Protein AF-A0A5K1GAJ6-F1 (afdb_monomer_lite)

pLDDT: mean 92.69, std 6.4, range [68.94, 97.75]

InterPro domains:
  IPR000892 Small ribosomal subunit protein eS26 [PF01283] (1-42)
  IPR000892 Small ribosomal subunit protein eS26 [PTHR12538] (1-42)
  IPR038551 Ribosomal protein eS26 superfamily [G3DSA:3.30.1740.20] (1-43)
  IPR047864 Ribosomal protein eS26, conserved site [PS00733] (12-19)

Sequenc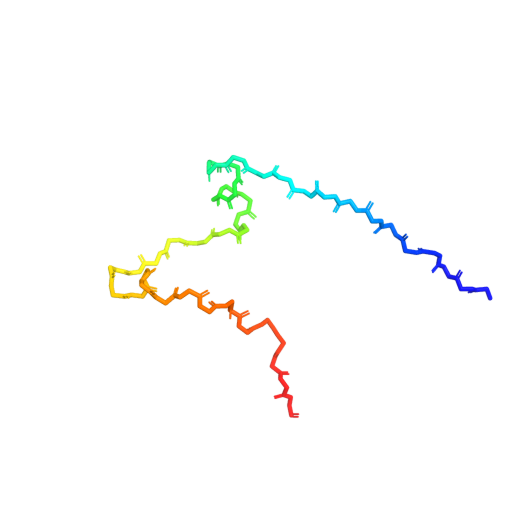e (43 aa):
YTLPKLYAKMQYCVSCAIHSHVVRVRSRTARRNREPPQRFRRR

Radius of gyration: 15.25 Å; chains: 1; bounding box: 36×23×38 Å

Foldseek 3Di:
DDDDDDDDDDDDDPVRCVVVVVDDDDDPVCVPDPDDDDPDDDD

Structure (mmCIF, N/CA/C/O backbone):
data_AF-A0A5K1GAJ6-F1
#
_entry.id   AF-A0A5K1GAJ6-F1
#
loop_
_atom_site.group_PDB
_atom_site.id
_atom_site.type_symbol
_atom_site.label_atom_id
_atom_site.label_alt_id
_atom_site.label_comp_id
_atom_site.label_asym_id
_atom_site.label_entity_id
_atom_site.label_seq_id
_atom_site.pdbx_PDB_ins_code
_atom_site.Cartn_x
_atom_site.Cartn_y
_atom_site.Cartn_z
_atom_site.occupancy
_atom_site.B_iso_or_equiv
_atom_site.auth_seq_id
_atom_site.auth_comp_id
_atom_site.auth_asym_id
_atom_site.auth_atom_id
_atom_site.pdbx_PDB_model_num
ATOM 1 N N . TYR A 1 1 ? -27.290 -11.916 17.900 1.00 86.06 1 TYR A N 1
ATOM 2 C CA . TYR A 1 1 ? -26.347 -10.785 18.019 1.00 86.06 1 TYR A CA 1
ATOM 3 C C . TYR A 1 1 ? -25.443 -10.789 16.796 1.00 86.06 1 TYR A C 1
ATOM 5 O O . TYR A 1 1 ? -24.885 -11.834 16.487 1.00 86.06 1 TYR A O 1
ATOM 13 N N . THR A 1 2 ? -25.354 -9.685 16.054 1.00 92.44 2 THR A N 1
ATOM 14 C CA . THR A 1 2 ? -24.428 -9.568 14.916 1.00 92.44 2 THR A CA 1
ATOM 15 C C . THR A 1 2 ? -23.100 -9.021 15.412 1.00 92.44 2 THR A C 1
ATOM 17 O O . THR A 1 2 ? -23.068 -7.938 15.992 1.00 92.44 2 THR A O 1
ATOM 20 N N . LEU A 1 3 ? -22.009 -9.746 15.171 1.00 94.00 3 LEU A N 1
ATOM 21 C CA . LEU A 1 3 ? -20.674 -9.246 15.489 1.00 94.00 3 LEU A CA 1
ATOM 22 C C . LEU A 1 3 ? -20.355 -8.030 14.592 1.00 94.00 3 LEU A C 1
ATOM 24 O O . LEU A 1 3 ? -20.524 -8.128 13.370 1.00 94.00 3 LEU A O 1
ATOM 28 N N . PRO A 1 4 ? -19.922 -6.886 15.155 1.00 95.06 4 PRO A N 1
ATOM 29 C CA . PRO A 1 4 ? -19.542 -5.724 14.361 1.00 95.06 4 PRO A CA 1
ATOM 30 C C . PRO A 1 4 ? -18.255 -5.990 13.566 1.00 95.06 4 PRO A C 1
ATOM 32 O O . PRO A 1 4 ? -17.427 -6.823 13.935 1.00 95.06 4 PRO A O 1
ATOM 35 N N . LYS A 1 5 ? -18.075 -5.262 12.460 1.00 96.25 5 LYS A N 1
ATOM 36 C CA . LYS A 1 5 ? -16.876 -5.352 11.612 1.00 96.25 5 LYS A CA 1
ATOM 37 C C . LYS A 1 5 ? -15.809 -4.361 12.084 1.00 96.25 5 LYS A C 1
ATOM 39 O O . LYS A 1 5 ? -16.125 -3.202 12.337 1.00 96.25 5 LYS A O 1
ATOM 44 N N . LEU A 1 6 ? -14.549 -4.799 12.129 1.00 96.44 6 LEU A N 1
ATOM 45 C CA . LEU A 1 6 ? -13.391 -3.920 12.310 1.00 96.44 6 LEU A CA 1
ATOM 46 C C . LEU A 1 6 ? -12.974 -3.335 10.952 1.00 96.44 6 LEU A C 1
ATOM 48 O O . LEU A 1 6 ? -12.761 -4.082 9.996 1.00 96.44 6 LEU A O 1
ATOM 52 N N . TYR A 1 7 ? -12.811 -2.016 10.879 1.00 96.69 7 TYR A N 1
ATOM 53 C CA . TYR A 1 7 ? -12.315 -1.329 9.688 1.00 96.69 7 TYR A CA 1
ATOM 54 C C . TYR A 1 7 ? -10.957 -0.697 9.985 1.00 96.69 7 TYR A C 1
ATOM 56 O O . TYR A 1 7 ? -10.837 0.134 10.880 1.00 96.69 7 TYR A O 1
ATOM 64 N N . ALA A 1 8 ? -9.938 -1.078 9.218 1.00 96.38 8 ALA A N 1
ATOM 65 C CA . ALA A 1 8 ? -8.596 -0.518 9.317 1.00 96.38 8 ALA A CA 1
ATOM 66 C C . ALA A 1 8 ? -8.024 -0.271 7.917 1.00 96.38 8 ALA A C 1
ATOM 68 O O . ALA A 1 8 ? -8.167 -1.103 7.018 1.00 96.38 8 ALA A O 1
ATOM 69 N N . LYS A 1 9 ? -7.355 0.872 7.729 1.00 96.44 9 LYS A N 1
ATOM 70 C CA . LYS A 1 9 ? -6.654 1.198 6.483 1.00 96.44 9 LYS A CA 1
ATOM 71 C C . LYS A 1 9 ? -5.186 0.814 6.622 1.00 96.44 9 LYS A C 1
ATOM 73 O O . LYS A 1 9 ? -4.417 1.526 7.255 1.00 96.44 9 LYS A O 1
ATOM 78 N N . MET A 1 10 ? -4.795 -0.297 6.009 1.00 95.62 10 MET A N 1
ATOM 79 C CA . MET A 1 10 ? -3.399 -0.732 6.021 1.00 95.62 10 MET A CA 1
ATOM 80 C C . MET A 1 10 ? -2.628 -0.093 4.866 1.00 95.62 10 MET A C 1
ATOM 82 O O . MET A 1 10 ? -2.977 -0.273 3.699 1.00 95.62 10 MET A O 1
ATOM 86 N N . GLN A 1 11 ? -1.584 0.664 5.200 1.00 97.06 11 GLN A N 1
ATOM 87 C CA . GLN A 1 11 ? -0.637 1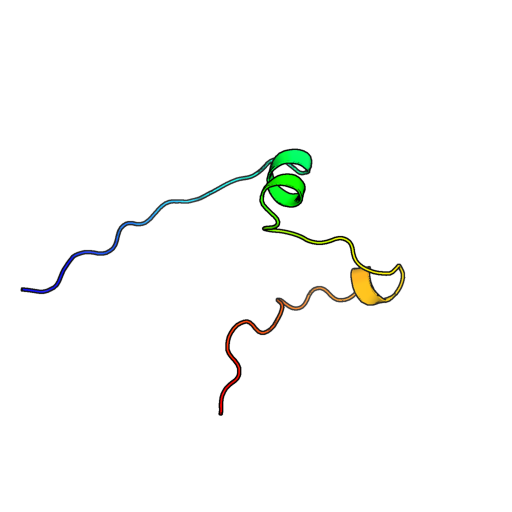.233 4.244 1.00 97.06 11 GLN A CA 1
ATOM 88 C C . GLN A 1 11 ? 0.716 0.560 4.435 1.00 97.06 11 GLN A C 1
ATOM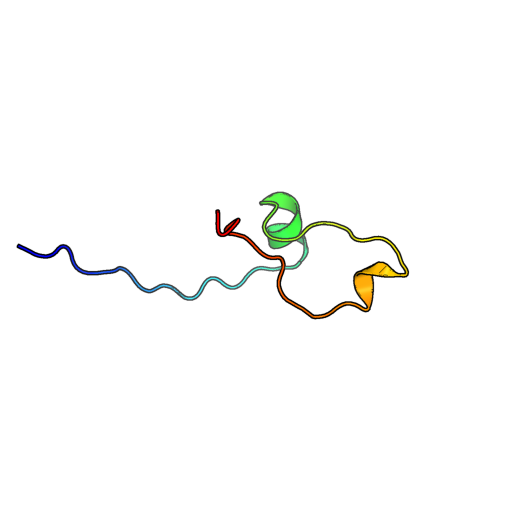 90 O O . GLN A 1 11 ? 1.201 0.433 5.555 1.00 97.06 11 GLN A O 1
ATOM 95 N N . TYR A 1 12 ? 1.319 0.125 3.333 1.00 97.31 12 TYR A N 1
ATOM 96 C CA . TYR A 1 12 ? 2.587 -0.590 3.353 1.00 97.31 12 TYR A CA 1
ATOM 97 C C . TYR A 1 12 ? 3.650 0.170 2.576 1.00 97.31 12 TYR A C 1
ATOM 99 O O . TYR A 1 12 ? 3.380 0.755 1.527 1.00 97.31 12 TYR A O 1
ATOM 107 N N . CYS A 1 13 ? 4.880 0.077 3.068 1.00 97.75 13 CYS A N 1
ATOM 108 C CA . CYS A 1 13 ? 6.066 0.369 2.285 1.00 97.75 13 CYS A CA 1
ATOM 109 C C . CYS A 1 13 ? 6.312 -0.746 1.242 1.00 97.75 13 CYS A C 1
ATOM 111 O O . CYS A 1 13 ? 5.807 -1.862 1.393 1.00 97.75 13 CYS A O 1
ATOM 113 N N . VAL A 1 14 ? 7.095 -0.484 0.186 1.00 96.38 14 VAL A N 1
ATOM 114 C CA . VAL A 1 14 ? 7.338 -1.481 -0.883 1.00 96.38 14 VAL A CA 1
ATOM 115 C C . VAL A 1 14 ? 8.006 -2.747 -0.333 1.00 96.38 14 VAL A C 1
ATOM 117 O O . VAL A 1 14 ? 7.581 -3.853 -0.664 1.00 96.38 14 VAL A O 1
ATOM 120 N N . SER A 1 15 ? 8.997 -2.604 0.551 1.00 97.75 15 SER A N 1
ATOM 121 C CA . SER A 1 15 ? 9.673 -3.743 1.190 1.00 97.75 15 SER A CA 1
ATOM 122 C C . SER A 1 15 ? 8.718 -4.551 2.071 1.00 97.75 15 SER A C 1
ATOM 124 O O . SER A 1 15 ? 8.649 -5.772 1.942 1.00 97.75 15 SER A O 1
ATOM 126 N N . CYS A 1 16 ? 7.907 -3.872 2.885 1.00 97.44 16 CYS A N 1
ATOM 127 C CA . CYS A 1 16 ? 6.887 -4.465 3.746 1.00 97.44 16 CYS A CA 1
ATOM 128 C C . CYS A 1 16 ? 5.888 -5.316 2.941 1.00 97.44 16 CYS A C 1
ATOM 130 O O . CYS A 1 16 ? 5.565 -6.446 3.314 1.00 97.44 16 CYS A O 1
ATOM 132 N N . ALA A 1 17 ? 5.405 -4.777 1.817 1.00 97.69 17 ALA A N 1
ATOM 133 C CA . ALA A 1 17 ? 4.393 -5.421 0.985 1.00 97.69 17 ALA A CA 1
ATOM 134 C C . ALA A 1 17 ? 4.926 -6.667 0.258 1.00 97.69 17 ALA A C 1
ATOM 136 O O . ALA A 1 17 ? 4.170 -7.614 0.036 1.00 97.69 17 ALA A O 1
ATOM 137 N N . ILE A 1 18 ? 6.213 -6.675 -0.112 1.00 97.50 18 ILE A N 1
ATOM 138 C CA . ILE A 1 18 ? 6.872 -7.835 -0.728 1.00 97.50 18 ILE A CA 1
ATOM 139 C C . ILE A 1 18 ? 7.171 -8.900 0.332 1.00 97.50 18 ILE A C 1
ATOM 141 O O . ILE A 1 18 ? 6.869 -10.069 0.106 1.00 97.50 18 ILE A O 1
ATOM 145 N N . HIS A 1 19 ? 7.704 -8.501 1.493 1.00 97.38 19 HIS A N 1
ATOM 146 C CA . HIS A 1 19 ? 8.046 -9.418 2.585 1.00 97.38 19 HIS A CA 1
ATOM 147 C C . HIS A 1 19 ? 6.820 -10.161 3.137 1.00 97.38 19 HIS A C 1
ATOM 149 O O . HIS A 1 19 ? 6.857 -11.370 3.323 1.00 97.38 19 HIS A O 1
ATOM 155 N N . SER A 1 20 ? 5.703 -9.455 3.326 1.00 97.25 20 SER A N 1
ATOM 156 C CA . SER A 1 20 ? 4.424 -10.046 3.757 1.00 97.25 20 SER A CA 1
ATOM 157 C C . SER A 1 20 ? 3.631 -10.713 2.623 1.00 97.25 20 SER A C 1
ATOM 159 O O . SER A 1 20 ? 2.501 -11.151 2.831 1.00 97.25 20 SER A O 1
ATOM 161 N N . HIS A 1 21 ? 4.192 -10.774 1.411 1.00 94.38 21 HIS A N 1
ATOM 162 C CA . HIS A 1 21 ? 3.562 -11.339 0.216 1.00 94.38 21 HIS A CA 1
ATOM 163 C C . HIS A 1 21 ? 2.193 -10.740 -0.161 1.00 94.38 21 HIS A C 1
ATOM 165 O O . HIS A 1 21 ? 1.417 -11.370 -0.886 1.00 94.38 21 HIS A O 1
ATOM 171 N N . VAL A 1 22 ? 1.906 -9.503 0.260 1.00 94.56 22 VAL A N 1
ATOM 172 C CA . VAL A 1 22 ? 0.722 -8.745 -0.179 1.00 94.56 22 VAL A CA 1
ATOM 173 C C . VAL A 1 22 ? 0.813 -8.431 -1.675 1.00 94.56 22 VAL A C 1
ATOM 175 O O . VAL A 1 22 ? -0.185 -8.510 -2.394 1.00 94.56 22 VAL A O 1
ATOM 178 N N . VAL A 1 23 ? 2.018 -8.119 -2.163 1.00 94.38 23 VAL A N 1
ATOM 179 C CA . VAL A 1 23 ? 2.329 -7.980 -3.594 1.00 94.38 23 VAL A CA 1
ATOM 180 C C . VAL A 1 23 ? 3.378 -9.006 -4.016 1.00 94.38 23 VAL A C 1
ATOM 182 O O . VAL A 1 23 ? 4.188 -9.463 -3.212 1.00 94.38 23 VAL A O 1
ATOM 185 N N . ARG A 1 24 ? 3.378 -9.372 -5.301 1.00 93.75 24 ARG A N 1
ATOM 186 C CA . ARG A 1 24 ? 4.340 -10.314 -5.893 1.00 93.75 24 ARG A CA 1
ATOM 187 C C . ARG A 1 24 ? 5.026 -9.696 -7.105 1.00 93.75 24 ARG A C 1
ATOM 189 O O . ARG A 1 24 ? 4.450 -8.846 -7.788 1.00 93.75 24 ARG A O 1
ATOM 196 N N . VAL A 1 25 ? 6.245 -10.148 -7.394 1.00 93.69 25 VAL A N 1
ATOM 197 C CA . VAL A 1 25 ? 6.971 -9.746 -8.606 1.00 93.69 25 VAL A CA 1
ATOM 198 C C . VAL A 1 25 ? 6.252 -10.302 -9.839 1.00 93.69 25 VAL A C 1
ATOM 200 O O . VAL A 1 25 ? 5.810 -11.448 -9.850 1.00 93.69 25 VAL A O 1
ATOM 203 N N . ARG A 1 26 ? 6.124 -9.473 -10.882 1.00 94.38 26 ARG A N 1
ATOM 204 C CA . ARG A 1 26 ? 5.477 -9.820 -12.158 1.00 94.38 26 ARG A CA 1
ATOM 205 C C . ARG A 1 26 ? 6.459 -9.676 -13.320 1.00 94.38 26 ARG A C 1
ATOM 207 O O . ARG A 1 26 ? 7.344 -8.809 -13.287 1.00 94.38 26 ARG A O 1
ATOM 214 N N . SER A 1 27 ? 6.274 -10.490 -14.362 1.00 95.81 27 SER A N 1
ATOM 215 C CA . SER A 1 27 ? 7.046 -10.405 -15.608 1.00 95.81 27 SER A CA 1
ATOM 216 C C . SER A 1 27 ? 6.895 -9.027 -16.267 1.00 95.81 27 SER A C 1
ATOM 218 O O . SER A 1 27 ? 5.932 -8.300 -16.009 1.00 95.81 27 SER A O 1
ATOM 220 N N . ARG A 1 28 ? 7.851 -8.642 -17.125 1.00 95.25 28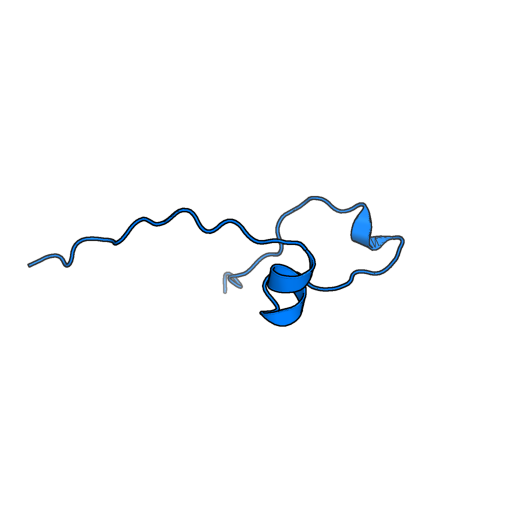 ARG A N 1
ATOM 221 C CA . ARG A 1 28 ? 7.869 -7.312 -17.765 1.00 95.25 28 A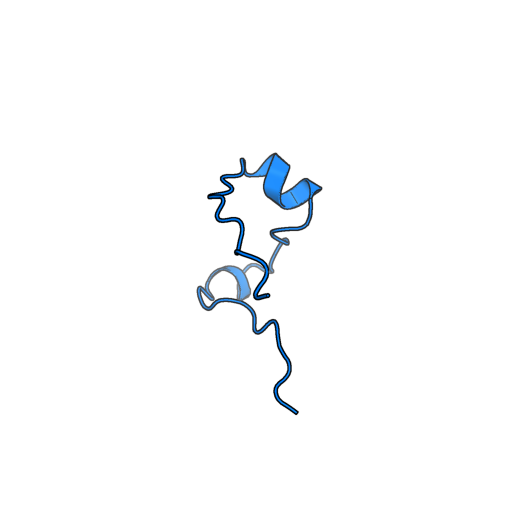RG A CA 1
ATOM 222 C C . ARG A 1 28 ? 6.559 -6.994 -18.493 1.00 95.25 28 ARG A C 1
ATOM 224 O O . ARG A 1 28 ? 6.060 -5.879 -18.372 1.00 95.25 28 ARG A O 1
ATOM 231 N N . THR A 1 29 ? 6.003 -7.969 -19.208 1.00 95.25 29 THR A N 1
ATOM 232 C CA . THR A 1 29 ? 4.732 -7.836 -19.932 1.00 95.25 29 THR A CA 1
ATOM 233 C C . THR A 1 29 ? 3.544 -7.742 -18.971 1.00 95.25 29 THR A C 1
ATOM 235 O O . THR A 1 29 ? 2.727 -6.832 -19.097 1.00 95.25 29 THR A O 1
ATOM 238 N N . ALA A 1 30 ? 3.493 -8.589 -17.937 1.00 93.25 30 ALA A N 1
ATOM 239 C CA . ALA A 1 30 ? 2.384 -8.637 -16.982 1.00 93.25 30 ALA A CA 1
ATOM 240 C C . ALA A 1 30 ? 2.310 -7.427 -16.031 1.00 93.25 30 ALA A C 1
ATOM 242 O O . ALA A 1 30 ? 1.239 -7.133 -15.501 1.00 93.25 30 ALA A O 1
ATOM 243 N N . ARG A 1 31 ? 3.409 -6.685 -15.817 1.00 93.88 31 ARG A N 1
ATOM 244 C CA . ARG A 1 31 ? 3.395 -5.446 -15.007 1.00 93.88 31 ARG A CA 1
ATOM 245 C C . ARG A 1 31 ? 2.472 -4.367 -15.573 1.00 93.88 31 ARG A C 1
ATOM 247 O O . ARG A 1 31 ? 1.999 -3.537 -14.802 1.00 93.88 31 ARG A O 1
ATOM 254 N N . ARG A 1 32 ? 2.231 -4.369 -16.892 1.00 94.19 32 ARG A N 1
ATOM 255 C CA . ARG A 1 32 ? 1.333 -3.407 -17.546 1.00 94.19 32 ARG A CA 1
ATOM 256 C C . ARG A 1 32 ? -0.140 -3.672 -17.246 1.00 94.19 32 ARG A C 1
ATOM 258 O O . ARG A 1 32 ? -0.918 -2.726 -17.309 1.00 94.19 32 ARG A O 1
ATOM 265 N N . ASN A 1 33 ? -0.515 -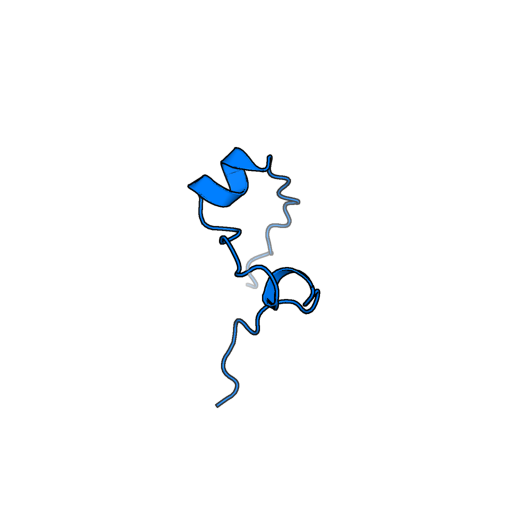4.902 -16.882 1.00 93.75 33 ASN A N 1
ATOM 266 C CA . ASN A 1 33 ? -1.879 -5.170 -16.442 1.00 93.75 33 ASN A CA 1
ATOM 267 C C . ASN A 1 33 ? -2.117 -4.508 -15.067 1.00 93.75 33 ASN A C 1
ATOM 269 O O . ASN A 1 33 ? -1.377 -4.756 -14.107 1.00 93.75 33 ASN A O 1
ATOM 273 N N . ARG A 1 34 ? -3.128 -3.638 -14.989 1.00 93.00 34 ARG A N 1
ATOM 274 C CA . ARG A 1 34 ? -3.531 -2.896 -13.782 1.00 93.00 34 ARG A CA 1
ATOM 275 C C . ARG A 1 34 ? -4.805 -3.443 -13.135 1.00 93.00 34 ARG A C 1
ATOM 277 O O . ARG A 1 34 ? -5.219 -2.919 -12.107 1.00 93.00 34 ARG A O 1
ATOM 284 N N . GLU A 1 35 ? -5.409 -4.475 -13.710 1.00 93.19 35 GLU A N 1
ATOM 285 C CA . GLU A 1 35 ? -6.573 -5.137 -13.133 1.00 93.19 35 GLU A CA 1
ATOM 286 C C . GLU A 1 35 ? -6.195 -5.843 -11.820 1.00 93.19 35 GLU A C 1
ATOM 288 O O . GLU A 1 35 ? -5.095 -6.404 -11.703 1.00 93.19 35 GLU A O 1
ATOM 293 N N . PRO A 1 36 ? -7.078 -5.820 -10.806 1.00 90.25 36 PRO A N 1
ATOM 294 C CA . PRO A 1 36 ? -6.852 -6.566 -9.582 1.00 90.25 36 PRO A CA 1
ATOM 295 C C . PRO A 1 36 ? -6.887 -8.076 -9.869 1.00 90.25 36 PRO A C 1
ATOM 297 O O . PRO A 1 36 ? -7.692 -8.539 -10.677 1.00 90.25 36 PRO A O 1
ATOM 300 N N . PRO A 1 37 ? -6.053 -8.882 -9.191 1.00 88.44 37 PRO A N 1
ATOM 301 C CA . PRO A 1 37 ? -6.107 -10.327 -9.346 1.00 88.44 37 PRO A CA 1
ATOM 302 C C . PRO A 1 37 ? -7.437 -10.872 -8.811 1.00 88.44 37 PRO A C 1
ATOM 304 O O . PRO A 1 37 ? -7.861 -10.531 -7.702 1.00 88.44 37 PRO A O 1
ATOM 307 N N . GLN A 1 38 ? -8.068 -11.768 -9.569 1.00 87.94 38 GLN A N 1
ATOM 308 C CA . GLN A 1 38 ? -9.277 -12.465 -9.138 1.00 87.94 38 GLN A CA 1
ATOM 309 C C . GLN A 1 38 ? -8.956 -13.370 -7.937 1.00 87.94 38 GLN A C 1
ATOM 311 O O . GLN A 1 38 ? -8.258 -14.373 -8.075 1.00 87.94 38 GLN A O 1
ATOM 316 N N . ARG A 1 39 ? -9.449 -13.016 -6.742 1.00 83.06 39 ARG A N 1
ATOM 317 C CA . ARG A 1 39 ? -9.195 -13.779 -5.501 1.00 83.06 39 ARG A CA 1
ATOM 318 C C . ARG A 1 39 ? -10.133 -14.967 -5.328 1.00 83.06 39 ARG A C 1
ATOM 320 O O . ARG A 1 39 ? -9.710 -16.031 -4.892 1.00 83.06 39 ARG A O 1
ATOM 327 N N . PHE A 1 40 ? -11.403 -14.778 -5.666 1.00 83.94 40 PHE A N 1
ATOM 328 C CA . PHE A 1 40 ? -12.424 -15.805 -5.518 1.00 83.94 40 PHE A CA 1
ATOM 329 C C . PHE A 1 40 ? -12.678 -16.451 -6.874 1.00 83.94 40 PHE A C 1
ATOM 331 O O . PHE A 1 40 ? -13.113 -15.779 -7.813 1.00 83.94 40 PHE A O 1
ATOM 338 N N . ARG A 1 41 ? -12.425 -17.757 -6.984 1.00 77.88 41 ARG A N 1
ATOM 339 C CA . ARG A 1 41 ? -12.964 -18.541 -8.095 1.00 77.88 41 ARG A CA 1
ATOM 340 C C . ARG A 1 41 ? -14.470 -18.645 -7.872 1.00 77.88 41 ARG A C 1
ATOM 342 O O . ARG A 1 41 ? -14.900 -19.309 -6.935 1.00 77.88 41 ARG A O 1
ATOM 349 N N . ARG A 1 42 ? -15.259 -17.943 -8.687 1.00 73.44 42 ARG A N 1
ATOM 350 C CA . ARG A 1 42 ? -16.686 -18.256 -8.819 1.00 73.44 42 ARG A CA 1
ATOM 351 C C . ARG A 1 42 ? -16.747 -19.675 -9.397 1.00 73.44 42 ARG A C 1
ATOM 353 O O . ARG A 1 42 ? -16.139 -19.901 -10.441 1.00 73.44 42 ARG A O 1
ATOM 360 N N . ARG A 1 43 ? -17.330 -20.617 -8.654 1.00 68.94 43 ARG A N 1
ATOM 361 C CA . ARG A 1 43 ? -17.660 -21.949 -9.172 1.00 68.94 43 ARG A CA 1
ATOM 362 C C . ARG A 1 43 ? -18.935 -21.847 -9.992 1.00 68.94 43 ARG A C 1
ATOM 364 O O . ARG A 1 43 ? -19.798 -21.040 -9.582 1.00 68.94 43 ARG A O 1
#

Secondary structure (DSSP, 8-state):
-PPPPP-------HHHHHHTTSS----TTGGG--SPP--S---

Organism: NCBI:txid210225